Protein AF-A0A951ZFN5-F1 (afdb_monomer)

Secondary structure (DSSP, 8-state):
-EEE-TT--S--SEE--TT-SS-EEGGGS--S-SSS-EEE---EEEEEETTEEEEE-----TTPPEEE-------S-GGG---TTS-TTTTGGG--

Structure (mmCIF, N/CA/C/O backbone):
data_AF-A0A951ZFN5-F1
#
_entry.id   AF-A0A951ZFN5-F1
#
loop_
_atom_site.group_PDB
_atom_site.id
_atom_site.type_symbol
_atom_site.label_atom_id
_atom_site.label_alt_id
_atom_site.label_comp_id
_atom_site.label_asym_id
_atom_site.label_entity_id
_atom_site.label_seq_id
_atom_site.pdbx_PDB_ins_code
_atom_site.Cartn_x
_atom_site.Cartn_y
_atom_site.Cartn_z
_atom_site.occupancy
_atom_site.B_iso_or_equiv
_atom_site.auth_seq_id
_atom_site.auth_comp_id
_atom_site.auth_asym_id
_atom_site.auth_atom_id
_atom_site.pdbx_PDB_model_num
ATOM 1 N N . VAL A 1 1 ? -1.968 0.545 6.720 1.00 97.69 1 VAL A N 1
ATOM 2 C CA . VAL A 1 1 ? -2.216 -0.887 6.998 1.00 97.69 1 VAL A CA 1
ATOM 3 C C . VAL A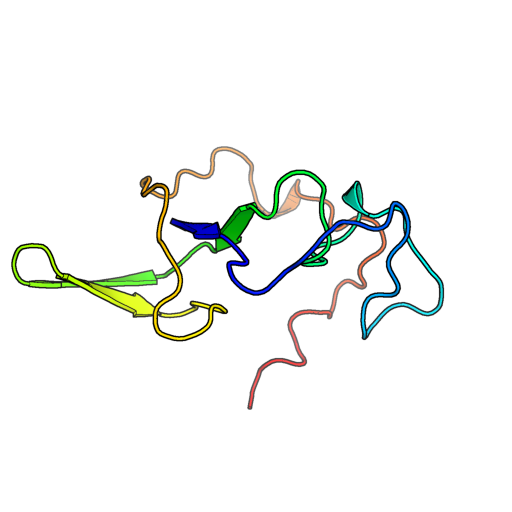 1 1 ? -1.120 -1.682 6.328 1.00 97.69 1 VAL A C 1
ATOM 5 O O . VAL A 1 1 ? -0.929 -1.496 5.130 1.00 97.69 1 VAL A O 1
ATOM 8 N N . LEU A 1 2 ? -0.383 -2.491 7.087 1.00 98.38 2 LEU A N 1
ATOM 9 C CA . LEU A 1 2 ? 0.562 -3.459 6.534 1.00 98.38 2 LEU A CA 1
ATOM 10 C C . LEU A 1 2 ? -0.094 -4.836 6.503 1.00 98.38 2 LEU A C 1
ATOM 12 O O . LEU A 1 2 ? -0.692 -5.264 7.491 1.00 98.38 2 LEU A O 1
ATOM 16 N N . TRP A 1 3 ? 0.017 -5.516 5.371 1.00 98.19 3 TRP A N 1
ATOM 17 C CA . TRP A 1 3 ? -0.597 -6.819 5.117 1.00 98.19 3 TRP A CA 1
ATOM 18 C C . TRP A 1 3 ? 0.283 -7.643 4.173 1.00 98.19 3 TRP A C 1
ATOM 20 O O . TRP A 1 3 ? 1.230 -7.111 3.592 1.00 98.19 3 TRP A O 1
ATOM 30 N N . VAL A 1 4 ? 0.021 -8.945 4.052 1.00 98.06 4 VAL A N 1
ATOM 31 C CA . VAL A 1 4 ? 0.876 -9.868 3.281 1.00 98.06 4 VAL A CA 1
ATOM 32 C C . VAL A 1 4 ? 0.176 -10.346 2.017 1.00 98.06 4 VAL A C 1
ATOM 34 O O . VAL A 1 4 ? -0.973 -10.779 2.070 1.00 98.06 4 VAL A O 1
ATOM 37 N N . PHE A 1 5 ? 0.883 -10.367 0.886 1.00 97.75 5 PHE A N 1
ATOM 38 C CA . PHE A 1 5 ? 0.458 -11.108 -0.302 1.00 97.75 5 PHE A CA 1
ATOM 39 C C . PHE A 1 5 ? 0.542 -12.618 -0.036 1.00 97.75 5 PHE A C 1
ATOM 41 O O . PHE A 1 5 ? 1.429 -13.303 -0.531 1.00 97.75 5 PHE A O 1
ATOM 48 N N . HIS A 1 6 ? -0.389 -13.146 0.759 1.00 97.31 6 HIS A N 1
ATOM 49 C CA . HIS A 1 6 ? -0.379 -14.524 1.266 1.00 97.31 6 HIS A CA 1
ATOM 50 C C . HIS A 1 6 ? -0.532 -15.602 0.181 1.00 97.31 6 HIS A C 1
ATOM 52 O O . HIS A 1 6 ? -0.352 -16.780 0.461 1.00 97.31 6 HIS A O 1
ATOM 58 N N . ARG A 1 7 ? -0.857 -15.200 -1.055 1.00 96.69 7 ARG A N 1
ATOM 59 C CA . ARG A 1 7 ? -0.896 -16.060 -2.249 1.00 96.69 7 ARG A CA 1
ATOM 60 C C . ARG A 1 7 ? 0.283 -15.839 -3.202 1.00 96.69 7 ARG A C 1
ATOM 62 O O . ARG A 1 7 ? 0.288 -16.402 -4.290 1.00 96.69 7 ARG A O 1
ATOM 69 N N . SER A 1 8 ? 1.231 -14.969 -2.856 1.00 96.38 8 SER A N 1
ATOM 70 C CA . SER A 1 8 ? 2.427 -14.742 -3.664 1.00 96.38 8 SER A CA 1
ATOM 71 C C . SER A 1 8 ? 3.520 -15.714 -3.246 1.00 96.38 8 SER A C 1
ATOM 73 O O . SER A 1 8 ? 3.913 -15.743 -2.083 1.00 96.38 8 SER A O 1
ATOM 75 N N . GLU A 1 9 ? 4.060 -16.444 -4.216 1.00 95.00 9 GLU A N 1
ATOM 76 C CA . GLU A 1 9 ? 5.166 -17.378 -4.022 1.00 95.00 9 GLU A CA 1
ATOM 77 C C . GLU A 1 9 ? 6.424 -16.884 -4.750 1.00 95.00 9 GLU A C 1
ATOM 79 O O . GLU A 1 9 ? 6.358 -16.318 -5.848 1.00 95.00 9 GLU A O 1
ATOM 84 N N . GLY A 1 10 ? 7.585 -17.083 -4.120 1.00 96.44 10 GLY A N 1
ATOM 85 C CA . GLY A 1 10 ? 8.873 -16.621 -4.638 1.00 96.44 10 GLY A CA 1
ATOM 86 C C . GLY A 1 10 ? 8.931 -15.109 -4.902 1.00 96.44 10 GLY A C 1
ATOM 87 O O . GLY A 1 10 ? 8.130 -14.319 -4.400 1.00 96.44 10 GLY A O 1
ATOM 88 N N . PHE A 1 11 ? 9.902 -14.687 -5.711 1.00 97.25 11 PHE A N 1
ATOM 89 C CA . PHE A 1 11 ? 10.058 -13.292 -6.128 1.00 97.25 11 PHE A CA 1
ATOM 90 C C . PHE A 1 11 ? 10.739 -13.193 -7.495 1.00 97.25 11 PHE A C 1
ATOM 92 O O . PHE A 1 11 ? 11.396 -14.141 -7.916 1.00 97.25 11 PHE A O 1
ATOM 99 N N . ASP A 1 12 ? 10.596 -12.045 -8.158 1.00 96.19 12 ASP A N 1
ATOM 100 C CA . ASP A 1 12 ? 11.386 -11.669 -9.336 1.00 96.19 12 ASP A CA 1
ATOM 101 C C . ASP A 1 12 ? 12.095 -10.344 -9.060 1.00 96.19 12 ASP A C 1
ATOM 103 O O . ASP A 1 12 ? 11.543 -9.467 -8.400 1.00 96.19 12 ASP A O 1
ATOM 107 N N . LEU A 1 13 ? 13.300 -10.147 -9.595 1.00 97.56 13 LEU A N 1
ATOM 108 C CA . LEU A 1 13 ? 13.999 -8.860 -9.461 1.00 97.56 13 LEU A CA 1
ATOM 109 C C . LEU A 1 13 ? 13.515 -7.802 -10.465 1.00 97.56 13 LEU A C 1
ATOM 111 O O .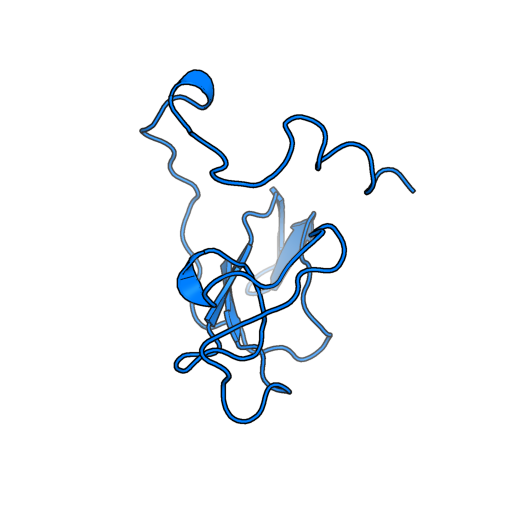 LEU A 1 13 ? 13.796 -6.616 -10.289 1.00 97.56 13 LEU A O 1
ATOM 115 N N . MET A 1 14 ? 12.748 -8.219 -11.471 1.00 97.62 14 MET A N 1
ATOM 116 C CA . MET A 1 14 ? 12.131 -7.366 -12.483 1.00 97.62 14 MET A CA 1
ATOM 117 C C . MET A 1 14 ? 10.625 -7.612 -12.500 1.00 97.62 14 MET A C 1
ATOM 119 O O . MET A 1 14 ? 10.182 -8.749 -12.384 1.00 97.62 14 MET A O 1
ATOM 123 N N . ALA A 1 15 ? 9.838 -6.556 -12.672 1.00 96.06 15 ALA A N 1
ATOM 124 C CA . ALA A 1 15 ? 8.394 -6.646 -12.839 1.00 96.06 15 ALA A CA 1
ATOM 125 C C . ALA A 1 15 ? 7.956 -5.796 -14.034 1.00 96.06 15 ALA A C 1
ATOM 127 O O . ALA A 1 15 ? 8.528 -4.734 -14.275 1.00 96.06 15 ALA A O 1
ATOM 128 N N . GLN A 1 16 ? 6.919 -6.238 -14.745 1.00 94.69 16 GLN A N 1
ATOM 129 C CA . GLN A 1 16 ? 6.214 -5.447 -15.756 1.00 94.69 16 GLN A CA 1
ATOM 130 C C . GLN A 1 16 ? 4.869 -4.994 -15.160 1.00 94.69 16 GLN A C 1
ATOM 132 O O . GLN A 1 16 ? 3.914 -5.773 -15.146 1.00 94.69 16 GLN A O 1
ATOM 137 N N . PRO A 1 17 ? 4.772 -3.777 -14.596 1.00 92.25 17 PRO A N 1
ATOM 138 C CA . PRO A 1 17 ? 3.496 -3.227 -14.151 1.00 92.25 17 PRO A CA 1
ATOM 139 C C . PRO A 1 17 ? 2.500 -3.104 -15.316 1.00 92.25 17 PRO A C 1
ATOM 141 O O . PRO A 1 17 ? 2.932 -2.799 -16.426 1.00 92.25 17 PRO A O 1
ATOM 144 N N . PRO A 1 18 ? 1.179 -3.235 -15.078 1.00 87.69 18 PRO A N 1
ATOM 145 C CA . PRO A 1 18 ? 0.171 -3.167 -16.145 1.00 87.69 18 PRO A CA 1
ATOM 146 C C . PRO A 1 18 ? 0.224 -1.892 -17.000 1.00 87.69 18 PRO A C 1
ATOM 148 O O . PRO A 1 18 ? -0.074 -1.935 -18.185 1.00 87.69 18 PRO A O 1
ATOM 151 N N . ASN A 1 19 ? 0.639 -0.770 -16.402 1.00 83.94 19 ASN A N 1
ATOM 152 C CA . ASN A 1 19 ? 0.685 0.544 -17.052 1.00 83.94 19 ASN A CA 1
ATOM 153 C C . ASN A 1 19 ? 2.118 0.972 -17.421 1.00 83.94 19 ASN A C 1
ATOM 155 O O . ASN A 1 19 ? 2.388 2.167 -17.518 1.00 83.94 19 ASN A O 1
ATOM 159 N N . ALA A 1 20 ? 3.052 0.024 -17.532 1.00 88.81 20 ALA A N 1
ATOM 160 C CA . ALA A 1 20 ? 4.432 0.288 -17.925 1.00 88.81 20 ALA A CA 1
ATOM 161 C C . ALA A 1 20 ? 4.701 -0.226 -19.344 1.00 88.81 20 ALA A C 1
ATOM 163 O O . ALA A 1 20 ? 4.306 -1.336 -19.703 1.00 88.81 20 ALA A O 1
ATOM 164 N N . ASP A 1 21 ? 5.425 0.569 -20.124 1.00 91.19 21 ASP A N 1
ATOM 165 C CA . ASP A 1 21 ? 5.899 0.240 -21.472 1.00 91.19 21 ASP A CA 1
ATOM 166 C C . ASP A 1 21 ? 7.064 -0.765 -21.460 1.00 91.19 21 ASP A C 1
ATOM 168 O O . ASP A 1 21 ? 7.301 -1.468 -22.440 1.00 91.19 21 ASP A O 1
ATOM 172 N N . ARG A 1 22 ? 7.776 -0.882 -20.333 1.00 93.81 22 ARG A N 1
ATOM 173 C CA . ARG A 1 22 ? 8.920 -1.784 -20.152 1.00 93.81 22 ARG A CA 1
ATOM 174 C C . ARG A 1 22 ? 9.022 -2.333 -18.721 1.00 93.81 22 ARG A C 1
ATOM 176 O O . ARG A 1 22 ? 8.392 -1.790 -17.809 1.00 93.81 22 ARG A O 1
ATOM 183 N N . PRO A 1 23 ? 9.857 -3.361 -18.482 1.00 95.94 23 PRO A N 1
ATOM 184 C CA . PRO A 1 23 ? 10.085 -3.858 -17.136 1.00 95.94 23 PRO A CA 1
ATOM 185 C C . PRO A 1 23 ? 10.808 -2.821 -16.276 1.00 95.94 23 PRO A C 1
ATOM 187 O O . PRO A 1 23 ? 11.717 -2.121 -16.730 1.00 95.94 23 PRO A O 1
ATOM 190 N N . HIS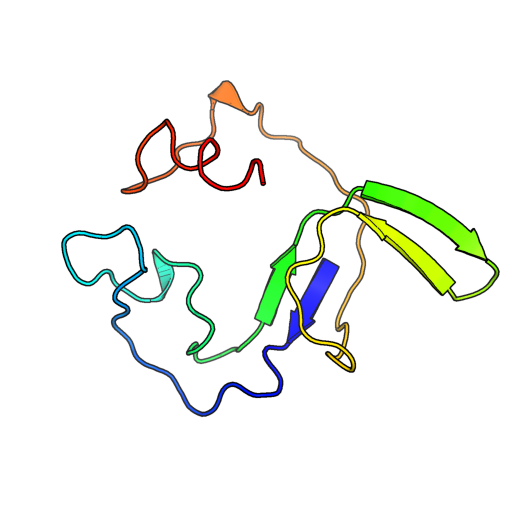 A 1 24 ? 10.468 -2.794 -14.994 1.00 96.06 24 HIS A N 1
ATOM 191 C CA . HIS A 1 24 ? 11.151 -2.009 -13.977 1.00 96.06 24 HIS A CA 1
ATOM 192 C C . HIS A 1 24 ? 11.721 -2.934 -12.904 1.00 96.06 24 HIS A C 1
ATOM 194 O O . HIS A 1 24 ? 11.165 -3.996 -12.619 1.00 96.06 24 HIS A O 1
ATOM 200 N N . GLY A 1 25 ? 12.821 -2.514 -12.273 1.00 97.12 25 GLY A N 1
ATOM 201 C CA . GLY A 1 25 ? 13.334 -3.211 -11.097 1.00 97.12 25 GLY A CA 1
ATOM 202 C C . GLY A 1 25 ? 12.246 -3.309 -10.029 1.00 97.12 25 GLY A C 1
ATOM 203 O O . GLY A 1 25 ? 11.546 -2.329 -9.767 1.00 97.12 25 GLY A O 1
ATOM 204 N N . LEU A 1 26 ? 12.100 -4.479 -9.408 1.00 96.75 26 LEU A N 1
ATOM 205 C CA . LEU A 1 26 ? 11.010 -4.807 -8.485 1.00 96.75 26 LEU A CA 1
ATOM 206 C C . LEU A 1 26 ? 10.764 -3.715 -7.431 1.00 96.75 26 LEU A C 1
ATOM 208 O O . LEU A 1 26 ? 9.615 -3.348 -7.175 1.00 96.75 26 LEU A O 1
ATOM 212 N N . PHE A 1 27 ? 11.830 -3.175 -6.836 1.00 96.12 27 PHE A N 1
ATOM 213 C CA . PHE A 1 27 ? 11.747 -2.165 -5.775 1.00 96.12 27 PHE A CA 1
ATOM 214 C C . PHE A 1 27 ? 11.276 -0.787 -6.254 1.00 96.12 27 PHE A C 1
ATOM 216 O O . PHE A 1 27 ? 10.836 0.017 -5.439 1.00 96.12 27 PHE A O 1
ATOM 223 N N . ALA A 1 28 ? 11.296 -0.533 -7.564 1.00 95.25 28 ALA A N 1
ATOM 224 C CA . ALA A 1 28 ? 10.669 0.635 -8.173 1.00 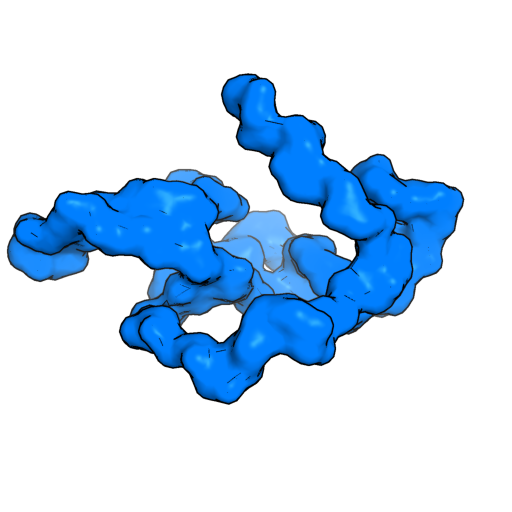95.25 28 ALA A CA 1
ATOM 225 C C . ALA A 1 28 ? 9.170 0.415 -8.462 1.00 95.25 28 ALA A C 1
ATOM 227 O O . ALA A 1 28 ? 8.524 1.302 -9.014 1.00 95.25 28 ALA A O 1
ATOM 228 N N . THR A 1 29 ? 8.607 -0.751 -8.123 1.00 94.19 29 THR A N 1
ATOM 229 C CA . THR A 1 29 ? 7.208 -1.117 -8.393 1.00 94.19 29 THR A CA 1
ATOM 230 C C . THR A 1 29 ? 6.447 -1.481 -7.116 1.00 94.19 29 THR A C 1
ATOM 232 O O . THR A 1 29 ? 7.009 -1.566 -6.022 1.00 94.19 29 THR A O 1
ATOM 235 N N . ARG A 1 30 ? 5.144 -1.744 -7.274 1.00 94.19 30 ARG A N 1
ATOM 236 C CA . ARG A 1 30 ? 4.264 -2.308 -6.238 1.00 94.19 30 ARG A CA 1
ATOM 237 C C . ARG A 1 30 ? 3.872 -3.767 -6.520 1.00 94.19 30 ARG A C 1
ATOM 239 O O . ARG A 1 30 ? 2.818 -4.203 -6.075 1.00 94.19 30 ARG A O 1
ATOM 246 N N . SER A 1 31 ? 4.677 -4.500 -7.296 1.00 95.19 31 SER A N 1
ATOM 247 C CA . SER A 1 31 ? 4.411 -5.914 -7.606 1.00 95.19 31 SER A CA 1
ATOM 248 C C . SER A 1 31 ? 4.319 -6.765 -6.327 1.00 95.19 31 SER A C 1
ATOM 250 O O . SER A 1 31 ? 5.082 -6.499 -5.390 1.00 95.19 31 SER A O 1
ATOM 252 N N . PRO A 1 32 ? 3.441 -7.788 -6.280 1.00 96.00 32 PRO A N 1
ATOM 253 C CA . PRO A 1 32 ? 3.336 -8.705 -5.146 1.00 96.00 32 PRO A CA 1
ATOM 254 C C . PRO A 1 32 ? 4.501 -9.697 -5.027 1.00 96.00 32 PRO A C 1
ATOM 256 O O . PRO A 1 32 ? 4.806 -10.138 -3.921 1.00 96.00 32 PRO A O 1
ATOM 259 N N . ARG A 1 33 ? 5.193 -10.010 -6.133 1.00 96.50 33 ARG A N 1
ATOM 260 C CA . ARG A 1 33 ? 6.286 -10.998 -6.184 1.00 96.50 33 ARG A CA 1
ATOM 261 C C . ARG A 1 33 ? 7.614 -10.430 -5.675 1.00 96.50 33 ARG A C 1
ATOM 263 O O . ARG A 1 33 ? 8.527 -10.164 -6.455 1.00 96.50 33 ARG A O 1
ATOM 270 N N . ARG A 1 34 ? 7.715 -10.220 -4.360 1.00 96.88 34 ARG A N 1
ATOM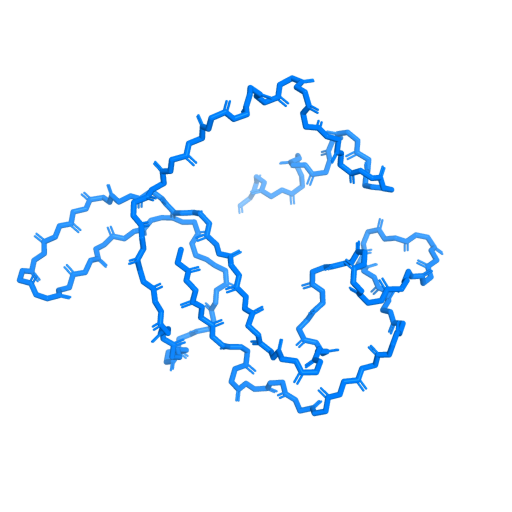 271 C CA . ARG A 1 34 ? 8.856 -9.579 -3.669 1.00 96.88 34 ARG A CA 1
ATOM 272 C C . ARG A 1 34 ? 9.464 -10.498 -2.606 1.00 96.88 34 ARG A C 1
ATOM 274 O O . ARG A 1 34 ? 8.711 -11.259 -2.009 1.00 96.88 34 ARG A O 1
ATOM 281 N N . PRO A 1 35 ? 10.774 -10.372 -2.290 1.00 97.50 35 PRO A N 1
ATOM 282 C CA . PRO A 1 35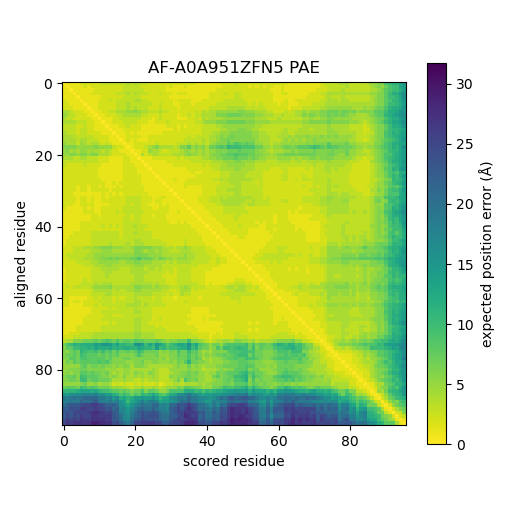 ? 11.432 -11.192 -1.263 1.00 97.50 35 PRO A CA 1
ATOM 283 C C . PRO A 1 35 ? 10.704 -11.177 0.084 1.00 97.50 35 PRO A C 1
ATOM 285 O O . PRO A 1 35 ? 10.570 -12.206 0.731 1.00 97.50 35 PRO A O 1
ATOM 288 N N . ASN A 1 36 ? 10.187 -10.004 0.461 1.00 97.38 36 ASN A N 1
ATOM 289 C CA . ASN A 1 36 ? 9.264 -9.834 1.573 1.00 97.38 36 ASN A CA 1
ATOM 290 C C . ASN A 1 36 ? 7.912 -9.389 0.993 1.00 97.38 36 ASN A C 1
ATOM 292 O O . ASN A 1 36 ? 7.801 -8.223 0.587 1.00 97.38 36 ASN A O 1
ATOM 296 N N . PRO A 1 37 ? 6.893 -10.268 0.929 1.00 96.81 37 PRO A N 1
ATOM 297 C CA . PRO A 1 37 ? 5.607 -10.000 0.279 1.00 96.81 37 PRO A CA 1
ATOM 298 C C . PRO A 1 37 ? 4.693 -9.091 1.119 1.00 96.81 37 PRO A C 1
ATOM 300 O O . PRO A 1 37 ? 3.494 -9.322 1.235 1.00 96.81 37 PRO A O 1
ATOM 303 N N . ILE A 1 38 ? 5.261 -8.048 1.724 1.00 97.88 38 ILE A N 1
ATOM 304 C CA . ILE A 1 38 ? 4.549 -7.064 2.535 1.00 97.88 38 ILE A CA 1
ATOM 305 C C . ILE A 1 38 ? 4.067 -5.934 1.627 1.00 97.88 38 ILE A C 1
ATOM 307 O O . ILE A 1 38 ? 4.848 -5.317 0.891 1.00 97.88 38 ILE A O 1
ATOM 311 N N . ALA A 1 39 ? 2.774 -5.660 1.725 1.00 97.38 39 ALA A N 1
ATOM 312 C CA . ALA A 1 39 ? 2.083 -4.559 1.087 1.00 97.38 39 ALA A CA 1
ATOM 313 C C . ALA A 1 39 ? 1.748 -3.462 2.102 1.00 97.38 39 ALA A C 1
ATOM 315 O O . ALA A 1 39 ? 1.681 -3.688 3.314 1.00 97.38 39 ALA A O 1
ATOM 316 N N . LEU A 1 40 ? 1.521 -2.258 1.582 1.00 97.06 40 LEU A N 1
ATOM 317 C CA . LEU A 1 40 ? 1.098 -1.102 2.356 1.00 97.06 40 LEU A CA 1
ATOM 318 C C . LEU A 1 40 ? -0.054 -0.410 1.637 1.00 97.06 40 LEU A C 1
ATOM 320 O O . LEU A 1 40 ? 0.097 0.027 0.497 1.00 97.06 40 LEU A O 1
ATOM 324 N N . THR A 1 41 ? -1.151 -0.228 2.365 1.00 96.50 41 THR A N 1
ATOM 325 C CA . THR A 1 41 ? -2.308 0.545 1.908 1.00 96.50 41 THR A CA 1
ATOM 326 C C . THR A 1 41 ? -2.648 1.605 2.951 1.00 96.50 41 THR A C 1
ATOM 328 O O . THR A 1 41 ? -2.741 1.313 4.152 1.00 96.50 41 THR A O 1
ATOM 331 N N . VAL A 1 42 ? -2.804 2.855 2.507 1.00 95.38 42 VAL A N 1
ATOM 332 C CA . VAL A 1 42 ? -3.400 3.931 3.312 1.00 95.38 42 VAL A CA 1
ATOM 333 C C . VAL A 1 42 ? -4.907 3.852 3.113 1.00 95.38 42 VAL A C 1
ATOM 335 O O . VAL A 1 42 ? -5.370 3.820 1.978 1.00 95.38 42 VAL A O 1
ATOM 338 N N . VAL A 1 43 ? -5.657 3.787 4.210 1.00 96.44 43 VAL A N 1
ATOM 339 C CA . VAL A 1 43 ? -7.112 3.595 4.192 1.00 96.44 43 VAL A CA 1
ATOM 340 C C . VAL A 1 43 ? -7.800 4.697 4.981 1.00 96.44 43 VAL A C 1
ATOM 342 O O . VAL A 1 43 ? -7.233 5.239 5.930 1.00 96.44 43 VAL A O 1
ATOM 345 N N . GLU A 1 44 ? -9.041 4.988 4.613 1.00 97.25 44 GLU A N 1
ATOM 346 C CA . GLU A 1 44 ? -9.939 5.822 5.409 1.00 97.25 44 GLU A CA 1
ATOM 347 C C . GLU A 1 44 ? -10.599 4.953 6.486 1.00 97.25 44 GLU A C 1
ATOM 349 O O . GLU A 1 44 ? -11.168 3.905 6.170 1.00 97.25 44 GLU A O 1
ATOM 354 N N . LEU A 1 45 ? -10.537 5.370 7.753 1.00 97.81 45 LEU A N 1
ATOM 355 C CA . LEU A 1 45 ? -11.261 4.713 8.841 1.00 97.81 45 LEU A CA 1
ATOM 356 C C . LEU A 1 45 ? -12.699 5.240 8.886 1.00 97.81 45 LEU A C 1
ATOM 358 O O . LEU A 1 45 ? -12.918 6.405 9.197 1.00 97.81 45 LEU A O 1
ATOM 362 N N . LEU A 1 46 ? -13.670 4.370 8.608 1.00 98.38 46 LEU A N 1
ATOM 363 C CA . LEU A 1 46 ? -15.096 4.715 8.592 1.00 98.38 46 LEU A CA 1
ATOM 364 C C . LEU A 1 46 ? -15.771 4.492 9.950 1.00 98.38 46 LEU A C 1
ATOM 366 O O . LEU A 1 46 ? -16.806 5.085 10.235 1.00 98.38 46 LEU A O 1
ATOM 370 N N . GLY A 1 47 ? -15.225 3.596 10.773 1.00 98.44 47 GLY A N 1
ATOM 371 C CA . GLY A 1 47 ? -15.765 3.302 12.095 1.00 98.44 47 GLY A CA 1
ATOM 372 C C . GLY A 1 47 ? -15.096 2.108 12.761 1.00 98.44 47 GLY A C 1
ATOM 373 O O . GLY A 1 47 ? -14.370 1.337 12.127 1.00 98.44 47 GLY A O 1
ATOM 374 N N . ARG A 1 48 ? -15.366 1.953 14.057 1.00 98.31 48 ARG A N 1
ATOM 375 C CA . ARG A 1 48 ? -14.859 0.867 14.896 1.00 98.31 48 ARG A CA 1
ATOM 376 C C . ARG A 1 48 ? -16.005 0.234 15.674 1.00 98.31 48 ARG A C 1
ATOM 378 O O . ARG A 1 48 ? -16.794 0.945 16.284 1.00 98.31 48 ARG A O 1
ATOM 385 N N . ASP A 1 49 ? -16.021 -1.091 15.691 1.00 98.25 49 ASP A N 1
ATOM 386 C CA . ASP A 1 49 ? -16.921 -1.913 16.496 1.00 98.25 49 ASP A CA 1
ATOM 387 C C . ASP A 1 49 ? -16.087 -2.957 17.252 1.00 98.25 49 ASP A C 1
ATOM 389 O O . ASP A 1 49 ? -15.614 -3.941 16.678 1.00 98.25 49 ASP A O 1
ATOM 393 N N . GLY A 1 50 ? -15.791 -2.678 18.525 1.00 97.75 50 GLY A N 1
ATOM 394 C CA . GLY A 1 50 ? -14.890 -3.497 19.338 1.00 97.75 50 GLY A CA 1
ATOM 395 C C . GLY A 1 50 ? -13.510 -3.686 18.673 1.00 97.75 50 GLY A C 1
ATOM 396 O O . GLY A 1 50 ? -12.777 -2.696 18.525 1.00 97.75 50 GLY A O 1
ATOM 397 N N . PRO A 1 51 ? -13.121 -4.923 18.294 1.00 96.94 51 PRO A N 1
ATOM 398 C CA . PRO A 1 51 ? -11.873 -5.212 17.583 1.00 96.94 51 PRO A CA 1
ATOM 399 C C . PRO A 1 51 ? -11.977 -5.065 16.052 1.00 96.94 51 PRO A C 1
ATOM 401 O O . PRO A 1 51 ? -10.979 -5.237 15.357 1.00 96.94 51 PRO A O 1
ATOM 404 N N . ARG A 1 52 ? -13.166 -4.781 15.502 1.00 97.88 52 ARG A N 1
ATOM 405 C CA . ARG A 1 52 ? -13.408 -4.684 14.056 1.00 97.88 52 ARG A CA 1
ATOM 406 C C . ARG A 1 52 ? -13.299 -3.238 13.585 1.00 97.88 52 ARG A C 1
ATOM 408 O O . ARG A 1 52 ? -13.883 -2.334 14.182 1.00 97.88 52 ARG A O 1
ATOM 415 N N . LEU A 1 53 ? -12.592 -3.025 12.479 1.00 98.00 53 LEU A N 1
ATOM 416 C CA . LEU A 1 53 ? -12.479 -1.727 11.815 1.00 98.00 53 LEU A CA 1
ATOM 417 C C . LEU A 1 53 ? -13.183 -1.788 10.462 1.00 98.00 53 LEU A C 1
ATOM 419 O O . LEU A 1 53 ? -12.883 -2.653 9.642 1.00 98.00 53 LEU A O 1
ATOM 423 N N . ARG A 1 54 ? -14.095 -0.847 10.212 1.00 98.00 54 ARG A N 1
ATOM 424 C CA . ARG A 1 54 ? -14.638 -0.604 8.872 1.00 98.00 54 ARG A CA 1
ATOM 425 C C . ARG A 1 54 ? -13.778 0.449 8.197 1.00 98.00 54 ARG A C 1
ATOM 427 O O . ARG A 1 54 ? -13.620 1.544 8.731 1.00 98.00 54 ARG A O 1
ATOM 434 N N . VAL A 1 55 ? -13.240 0.129 7.026 1.00 98.00 55 VAL A N 1
ATOM 435 C CA . VAL A 1 55 ? -12.325 1.011 6.293 1.00 98.00 55 VAL A CA 1
ATOM 436 C C . VAL A 1 55 ? -12.682 1.073 4.808 1.00 98.00 55 VAL A C 1
ATOM 438 O O . VAL A 1 55 ? -13.375 0.192 4.300 1.00 98.00 55 VAL A O 1
ATOM 441 N N . ARG A 1 56 ? -12.195 2.100 4.108 1.00 97.69 56 ARG A N 1
ATOM 442 C CA . ARG A 1 56 ? -12.312 2.254 2.648 1.00 97.69 56 ARG A CA 1
ATOM 443 C C . ARG A 1 56 ? -10.928 2.347 2.006 1.00 97.69 56 ARG A C 1
ATOM 445 O O . ARG A 1 56 ? -10.026 2.958 2.576 1.00 97.69 56 ARG A O 1
ATOM 452 N N . GLY A 1 57 ? -10.785 1.775 0.809 1.00 94.31 57 GLY A N 1
ATOM 453 C CA . GLY A 1 57 ? -9.565 1.874 -0.003 1.00 94.31 57 GLY A CA 1
ATOM 454 C C . GLY A 1 57 ? -8.595 0.697 0.123 1.00 94.31 57 GLY A C 1
ATOM 455 O O . GLY A 1 57 ? -7.448 0.834 -0.281 1.00 94.31 57 GLY A O 1
ATOM 456 N N . LEU A 1 58 ? -9.030 -0.437 0.683 1.00 93.12 58 LEU A N 1
ATOM 457 C CA . LEU A 1 58 ? -8.251 -1.679 0.688 1.00 93.12 58 LEU A CA 1
ATOM 458 C C . LEU A 1 58 ? -8.177 -2.295 -0.714 1.00 93.12 58 LEU A C 1
ATOM 460 O O . LEU A 1 58 ? -9.174 -2.342 -1.427 1.00 93.12 58 LEU A O 1
ATOM 464 N N . ASP A 1 59 ? -7.009 -2.826 -1.056 1.00 93.06 59 ASP A N 1
ATOM 465 C CA . ASP A 1 59 ? -6.705 -3.523 -2.308 1.00 93.06 59 ASP A CA 1
ATOM 466 C C . ASP A 1 59 ? -6.106 -4.919 -2.045 1.00 93.06 59 ASP A C 1
ATOM 468 O O . ASP A 1 59 ? -5.160 -5.351 -2.702 1.00 93.06 59 ASP A O 1
ATOM 472 N N . MET A 1 60 ? -6.674 -5.627 -1.064 1.00 95.31 60 MET A N 1
ATOM 473 C CA . MET A 1 60 ? -6.265 -6.972 -0.647 1.00 95.31 60 MET A CA 1
ATOM 474 C C . MET A 1 60 ? -7.391 -7.994 -0.828 1.00 95.31 60 MET A C 1
ATOM 476 O O . MET A 1 60 ? -8.567 -7.637 -0.863 1.00 95.31 60 MET A O 1
ATOM 480 N N . LEU A 1 61 ? -7.029 -9.273 -0.926 1.00 96.81 61 LEU A N 1
ATOM 481 C CA . LEU A 1 61 ? -7.996 -10.369 -1.014 1.00 96.81 61 LEU A CA 1
ATOM 482 C C . LEU A 1 61 ? -8.661 -10.627 0.342 1.00 96.81 61 LEU A C 1
ATOM 484 O O . LEU A 1 61 ? -8.056 -10.375 1.388 1.00 96.81 61 LEU A O 1
ATOM 488 N N . ASP A 1 62 ? -9.864 -11.193 0.327 1.00 96.94 62 ASP A N 1
ATOM 489 C CA . ASP A 1 62 ? -10.488 -11.691 1.552 1.00 96.94 62 ASP A CA 1
ATOM 490 C C . ASP A 1 62 ? -9.610 -12.759 2.231 1.00 96.94 62 ASP A C 1
ATOM 492 O O . ASP A 1 62 ? -8.866 -13.486 1.570 1.00 96.94 62 ASP A O 1
ATOM 496 N N . GLY A 1 63 ? -9.636 -12.791 3.564 1.00 96.94 63 GLY A N 1
ATOM 497 C CA . GLY A 1 63 ? -8.769 -13.654 4.375 1.00 96.94 63 GLY A CA 1
ATOM 498 C C . GLY A 1 63 ? -7.290 -13.241 4.427 1.00 96.94 63 GLY A C 1
ATOM 499 O O . GLY A 1 63 ? -6.497 -13.909 5.090 1.00 96.94 63 GLY A O 1
ATOM 500 N N . THR A 1 64 ? -6.897 -12.139 3.776 1.00 98.19 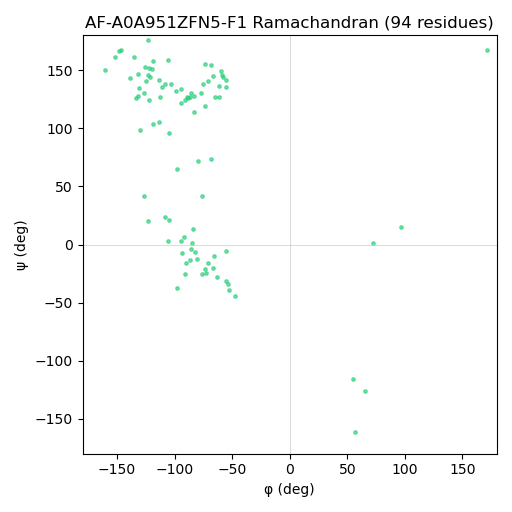64 THR A N 1
ATOM 501 C CA . THR A 1 64 ? -5.512 -11.653 3.811 1.00 98.19 64 THR A CA 1
ATOM 502 C C . THR A 1 64 ? -5.063 -11.299 5.239 1.00 98.19 64 THR A C 1
ATOM 504 O O . THR A 1 64 ? -5.700 -10.463 5.886 1.00 98.19 64 THR A O 1
ATOM 507 N N . PRO A 1 65 ? -3.930 -11.847 5.724 1.00 98.19 65 PRO A N 1
ATOM 508 C CA . PRO A 1 65 ? -3.380 -11.494 7.027 1.00 98.19 65 PRO A CA 1
ATOM 509 C C . PRO A 1 65 ? -2.932 -10.030 7.097 1.00 98.19 65 PRO A C 1
ATOM 511 O O . PRO A 1 65 ? -2.111 -9.564 6.297 1.00 98.19 65 PRO A O 1
ATOM 514 N N . VAL A 1 66 ? -3.432 -9.323 8.110 1.00 98.12 66 VAL A N 1
ATOM 515 C CA . VAL A 1 66 ? -2.933 -8.009 8.526 1.00 98.12 66 VAL A CA 1
ATOM 516 C C . VAL A 1 66 ? -1.763 -8.217 9.482 1.00 98.12 66 VAL A C 1
ATOM 518 O O . VAL A 1 66 ? -1.869 -8.982 10.436 1.00 98.12 66 VAL A O 1
ATOM 521 N N . VAL A 1 67 ? -0.654 -7.527 9.228 1.00 98.31 67 VAL A N 1
ATOM 522 C CA . VAL A 1 67 ? 0.570 -7.627 10.040 1.00 98.31 67 VAL A CA 1
ATOM 523 C C . VAL A 1 67 ? 0.657 -6.487 11.040 1.00 98.31 67 VAL A C 1
ATOM 525 O O . VAL A 1 67 ? 1.124 -6.684 12.156 1.00 98.31 67 VAL A O 1
ATOM 528 N N . ASP A 1 68 ? 0.231 -5.286 10.643 1.00 98.50 68 ASP A N 1
ATOM 529 C CA . ASP A 1 68 ? 0.400 -4.099 11.473 1.00 98.50 68 ASP A CA 1
ATOM 530 C C . ASP A 1 68 ? -0.544 -2.950 11.072 1.00 98.50 68 ASP A C 1
ATOM 532 O O . ASP A 1 68 ? -0.938 -2.780 9.909 1.00 98.50 68 ASP A O 1
ATOM 536 N N . LEU A 1 69 ? -0.901 -2.137 12.068 1.00 97.75 69 LEU A N 1
ATOM 537 C CA . LEU A 1 69 ? -1.791 -0.987 11.957 1.00 97.75 69 LEU A CA 1
ATOM 538 C C . LEU A 1 69 ? -1.150 0.218 12.642 1.00 97.75 69 LEU A C 1
ATOM 540 O O . LEU A 1 69 ? -0.762 0.154 13.805 1.00 97.75 69 LEU A O 1
ATOM 544 N N . LYS A 1 70 ? -1.077 1.339 11.921 1.00 97.06 70 LYS A N 1
ATOM 545 C CA . LYS A 1 70 ? -0.518 2.597 12.424 1.00 97.06 70 LYS A CA 1
ATOM 546 C C . LYS A 1 70 ? -1.382 3.776 11.972 1.00 97.06 70 LYS A C 1
ATOM 548 O O . LYS A 1 70 ? -1.875 3.731 10.838 1.00 97.06 70 LYS A O 1
ATOM 553 N N . PRO A 1 71 ? -1.560 4.818 12.807 1.00 95.88 71 PRO A N 1
ATOM 554 C CA . PRO A 1 71 ? -2.157 6.074 12.369 1.00 95.88 71 PRO A CA 1
ATOM 555 C C . PRO A 1 71 ? -1.396 6.645 11.171 1.00 95.88 71 PRO A C 1
ATOM 557 O O . PRO A 1 71 ? -0.168 6.567 11.112 1.00 95.88 71 PRO A O 1
ATOM 560 N N . TYR A 1 72 ? -2.124 7.224 10.219 1.00 94.38 72 TYR A N 1
ATOM 561 C CA . TYR A 1 72 ? -1.497 7.928 9.109 1.00 94.38 72 TYR A CA 1
ATOM 562 C C . TYR A 1 72 ? -0.937 9.262 9.602 1.00 94.38 72 TYR A C 1
ATOM 564 O O . TYR A 1 72 ? -1.680 10.117 10.080 1.00 94.38 72 TYR A O 1
ATOM 572 N N . LEU A 1 73 ? 0.374 9.432 9.468 1.00 89.06 73 LEU A N 1
ATOM 573 C CA . LEU A 1 73 ? 1.076 10.680 9.732 1.00 89.06 73 LEU A CA 1
ATOM 574 C C . LEU A 1 73 ? 1.803 11.080 8.449 1.00 89.06 73 LEU A C 1
ATOM 576 O O . LEU A 1 73 ? 2.589 10.296 7.919 1.00 89.06 73 LEU A O 1
ATOM 580 N N . SER A 1 74 ? 1.549 12.290 7.951 1.00 85.69 74 SER A N 1
ATOM 581 C CA . SER A 1 74 ? 2.263 12.844 6.797 1.00 85.69 74 SER A CA 1
ATOM 582 C C . SER A 1 74 ? 2.993 14.108 7.212 1.00 85.69 74 SER A C 1
ATOM 584 O O . SER A 1 74 ? 2.379 15.156 7.373 1.00 85.69 74 SER A O 1
ATOM 586 N N . SER A 1 75 ? 4.308 14.009 7.386 1.00 83.62 75 SER A N 1
ATOM 587 C CA . SER A 1 75 ? 5.184 15.167 7.611 1.00 83.62 75 SER A CA 1
ATOM 588 C C . SER A 1 75 ? 5.737 15.747 6.309 1.00 83.62 75 SER A C 1
ATOM 590 O O . SER A 1 75 ? 6.242 16.867 6.296 1.00 83.62 75 SER A O 1
ATOM 592 N N . VAL A 1 76 ? 5.644 14.992 5.209 1.00 85.94 76 VAL A N 1
ATOM 593 C CA . VAL A 1 76 ? 6.081 15.434 3.887 1.00 85.94 76 VAL A CA 1
ATOM 594 C C . VAL A 1 76 ? 4.882 16.024 3.147 1.00 85.94 76 VAL A C 1
ATOM 596 O O . VAL A 1 76 ? 3.887 15.319 2.953 1.00 85.94 76 VAL A O 1
ATOM 599 N N . PRO A 1 77 ? 4.957 17.294 2.726 1.00 86.62 77 PRO A N 1
ATOM 600 C CA . PRO A 1 77 ? 3.918 17.898 1.913 1.00 86.62 77 PRO A CA 1
ATOM 601 C C . PRO A 1 77 ? 3.748 17.161 0.571 1.00 86.62 77 PRO A C 1
ATOM 603 O O . PRO A 1 77 ? 4.763 16.827 -0.057 1.00 86.62 77 PRO A O 1
ATOM 606 N N . PRO A 1 78 ? 2.509 16.893 0.113 1.00 84.81 78 PRO A N 1
ATOM 607 C CA . PRO A 1 78 ? 2.255 16.141 -1.117 1.00 84.81 78 PRO A CA 1
ATOM 608 C C . PRO A 1 78 ? 2.973 16.689 -2.355 1.00 84.81 78 PRO A C 1
ATOM 610 O O . PRO A 1 78 ? 3.420 15.914 -3.196 1.00 84.81 78 PRO A O 1
ATOM 613 N N . GLU A 1 79 ? 3.143 18.006 -2.448 1.00 87.12 79 GLU A N 1
ATOM 614 C CA . GLU A 1 79 ? 3.825 18.691 -3.546 1.00 87.12 79 GLU A CA 1
ATOM 615 C C . GLU A 1 79 ? 5.329 18.384 -3.631 1.00 87.12 79 GLU A C 1
ATOM 617 O O . GLU A 1 79 ? 5.932 18.541 -4.691 1.00 87.12 79 GLU A O 1
ATOM 622 N N . LYS A 1 80 ? 5.947 17.909 -2.540 1.00 89.44 80 LYS A N 1
ATOM 623 C CA . LYS A 1 80 ? 7.357 17.483 -2.529 1.00 89.44 80 LYS A CA 1
ATOM 624 C C . LYS A 1 80 ? 7.537 16.022 -2.949 1.00 89.44 80 LYS A C 1
ATOM 626 O O . LYS A 1 80 ? 8.666 15.595 -3.200 1.00 89.44 80 LYS A O 1
ATOM 631 N N . LEU A 1 81 ? 6.458 15.240 -3.011 1.00 88.56 81 LEU A N 1
ATOM 632 C CA . LEU A 1 81 ? 6.517 13.822 -3.353 1.00 88.56 81 LEU A CA 1
ATOM 633 C C . LEU A 1 81 ? 6.705 13.638 -4.863 1.00 88.56 81 LEU A C 1
ATOM 635 O O . LEU A 1 81 ? 5.964 14.183 -5.677 1.00 88.56 81 LEU A O 1
ATOM 639 N N . ARG A 1 82 ? 7.674 12.802 -5.249 1.00 86.94 82 ARG A N 1
ATOM 640 C CA . ARG A 1 82 ? 7.899 12.400 -6.646 1.00 86.94 82 ARG A CA 1
ATOM 641 C C . ARG A 1 82 ? 7.373 10.987 -6.873 1.00 86.94 82 ARG A C 1
ATOM 643 O O . ARG A 1 82 ? 7.600 10.103 -6.053 1.00 86.94 82 ARG A O 1
ATOM 650 N N . ARG A 1 83 ? 6.704 10.759 -8.007 1.00 84.38 83 ARG A N 1
ATOM 651 C CA . ARG A 1 83 ? 6.114 9.453 -8.374 1.00 84.38 83 ARG A CA 1
ATOM 652 C C . ARG A 1 83 ? 7.043 8.556 -9.206 1.00 84.38 83 ARG A C 1
ATOM 654 O O . ARG A 1 83 ? 6.632 7.488 -9.650 1.00 84.38 83 ARG A O 1
ATOM 661 N N . GLY A 1 84 ? 8.299 8.966 -9.388 1.00 87.44 84 GLY A N 1
ATOM 662 C CA . GLY A 1 84 ? 9.285 8.212 -10.160 1.00 87.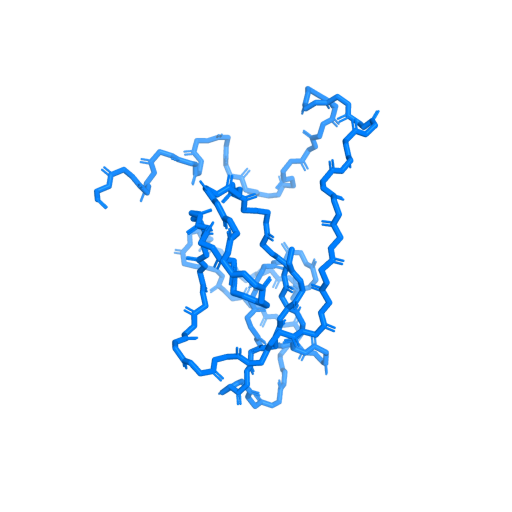44 84 GLY A CA 1
ATOM 663 C C . GLY A 1 84 ? 8.905 8.129 -11.638 1.00 87.44 84 GLY A C 1
ATOM 664 O O . GLY A 1 84 ? 8.674 9.156 -12.265 1.00 87.44 84 GLY A O 1
ATOM 665 N N . TRP A 1 85 ? 8.854 6.907 -12.174 1.00 89.06 85 TRP A N 1
ATOM 666 C CA . TRP A 1 85 ? 8.534 6.617 -13.578 1.00 89.06 85 TRP A CA 1
ATOM 667 C C . TRP A 1 85 ? 7.025 6.593 -13.881 1.00 89.06 85 TRP A C 1
ATOM 669 O O . TRP A 1 85 ? 6.646 6.470 -15.040 1.00 89.06 85 TRP A O 1
ATOM 679 N N . MET A 1 86 ? 6.156 6.698 -12.867 1.00 83.81 86 MET A N 1
ATOM 680 C CA . MET A 1 86 ? 4.705 6.679 -13.074 1.00 83.81 86 MET A CA 1
ATOM 681 C C . MET A 1 86 ? 4.202 8.010 -13.659 1.00 83.81 86 MET A C 1
ATOM 683 O O . MET A 1 86 ? 4.603 9.070 -13.165 1.00 83.81 86 MET A O 1
ATOM 687 N N . PRO A 1 87 ? 3.271 7.981 -14.629 1.00 74.06 87 PRO A N 1
ATOM 688 C CA . PRO A 1 87 ? 2.719 9.196 -15.211 1.00 74.06 87 PRO A CA 1
ATOM 689 C C . PRO A 1 87 ? 1.853 9.970 -14.197 1.00 74.06 87 PRO A C 1
ATOM 691 O O . PRO A 1 87 ? 1.336 9.420 -13.215 1.00 74.06 87 PRO A O 1
ATOM 694 N N . ALA A 1 88 ? 1.740 11.288 -14.392 1.00 66.81 88 ALA A N 1
ATOM 695 C CA . ALA A 1 88 ? 1.122 12.207 -13.429 1.00 66.81 88 ALA A CA 1
ATOM 696 C C . ALA A 1 88 ? -0.377 11.924 -13.188 1.00 66.81 88 ALA A C 1
ATOM 698 O O . ALA A 1 88 ? -0.898 12.159 -12.094 1.00 66.81 88 ALA A O 1
ATOM 699 N N . ASP A 1 89 ? -1.041 11.358 -14.187 1.00 63.06 89 ASP A N 1
ATOM 700 C CA . ASP A 1 89 ? -2.468 11.067 -14.286 1.00 63.06 89 ASP A CA 1
ATOM 701 C C . ASP A 1 89 ? -2.854 9.638 -13.868 1.00 63.06 89 ASP A C 1
ATOM 703 O O . ASP A 1 89 ? -4.035 9.319 -13.872 1.00 63.06 89 ASP A O 1
ATOM 707 N N . ALA A 1 90 ? -1.922 8.801 -13.394 1.00 58.62 90 ALA A N 1
ATOM 708 C CA . ALA A 1 90 ? -2.164 7.394 -13.022 1.00 58.62 90 ALA A CA 1
ATOM 709 C C . ALA A 1 90 ? -3.289 7.127 -11.981 1.00 58.62 90 ALA A C 1
ATOM 711 O O . ALA A 1 90 ? -3.602 5.972 -11.698 1.00 58.62 90 ALA A O 1
ATOM 712 N N . ASN A 1 91 ? -3.896 8.170 -11.401 1.00 50.62 91 ASN A N 1
ATOM 713 C CA . ASN A 1 91 ? -5.054 8.090 -10.503 1.00 50.62 91 ASN A CA 1
ATOM 714 C C . ASN A 1 91 ? -6.418 8.249 -11.210 1.00 50.62 91 ASN A C 1
ATOM 716 O O . ASN A 1 91 ? -7.445 8.092 -10.552 1.00 50.62 91 ASN A O 1
ATOM 720 N N . SER A 1 92 ? -6.467 8.587 -12.503 1.00 42.22 92 SER A N 1
ATOM 721 C CA . SER A 1 92 ? -7.723 8.763 -13.253 1.00 42.22 92 SER A CA 1
ATOM 722 C C . SER A 1 92 ? -8.388 7.432 -13.630 1.00 42.22 92 SER A C 1
ATOM 724 O O . SER A 1 92 ? -9.6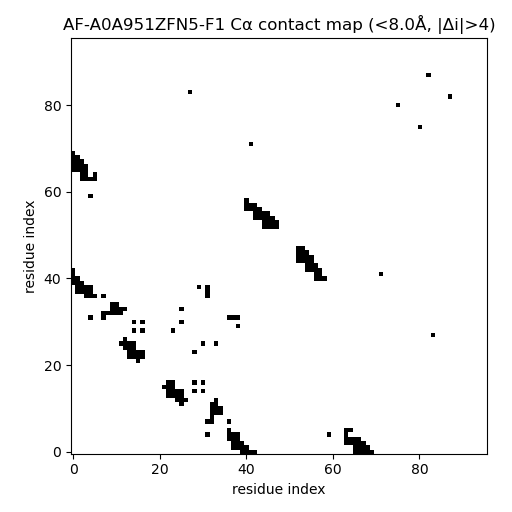07 7.373 -13.727 1.00 42.22 92 SER A O 1
ATOM 726 N N . ALA A 1 93 ? -7.610 6.353 -13.748 1.00 39.81 93 ALA A N 1
ATOM 727 C CA . ALA A 1 93 ? -8.057 5.045 -14.238 1.00 39.81 93 ALA A CA 1
ATOM 728 C C . ALA A 1 93 ? -8.720 4.127 -13.183 1.00 39.81 93 ALA A C 1
ATOM 730 O O . ALA A 1 93 ? -8.849 2.930 -13.411 1.00 39.81 93 ALA A O 1
ATOM 731 N N . ARG A 1 94 ? -9.088 4.644 -12.001 1.00 42.12 94 ARG A N 1
ATOM 732 C CA . ARG A 1 94 ? -9.755 3.870 -10.925 1.00 42.12 94 ARG A CA 1
ATOM 733 C C . ARG A 1 94 ? -11.107 4.461 -10.503 1.00 42.12 94 ARG A C 1
ATOM 735 O O . ARG A 1 94 ? -11.551 4.233 -9.382 1.00 42.12 94 ARG A O 1
ATOM 742 N N . ARG A 1 95 ? -11.719 5.282 -11.360 1.00 33.16 95 ARG A N 1
ATOM 743 C CA . ARG A 1 95 ? -13.066 5.829 -11.158 1.00 33.16 95 ARG A CA 1
ATOM 744 C C . ARG A 1 95 ? -14.084 5.001 -11.942 1.00 33.16 95 ARG A C 1
ATOM 746 O O . ARG A 1 95 ? -14.668 5.546 -12.859 1.00 33.16 95 ARG A O 1
ATOM 753 N N . ASP A 1 96 ? -14.259 3.736 -11.583 1.00 34.03 96 ASP A N 1
ATOM 754 C CA . ASP A 1 96 ? -15.427 2.924 -11.953 1.00 34.03 96 ASP A CA 1
ATOM 755 C C . ASP A 1 96 ? -15.809 2.048 -10.751 1.00 34.03 96 ASP A C 1
ATOM 757 O O . ASP A 1 96 ? -14.902 1.366 -10.214 1.00 34.03 96 ASP A O 1
#

Solvent-accessible surface area (backbone atoms only — not comparable to full-atom values): 6530 Å² total; per-residue (Å²): 65,33,30,40,43,83,86,53,73,69,59,47,72,59,38,68,54,95,91,48,98,56,74,40,52,32,89,84,53,86,69,56,43,30,94,67,36,68,46,78,44,79,61,50,82,77,48,74,56,92,95,46,74,46,66,45,70,83,92,72,63,87,91,51,54,73,76,49,82,67,84,91,78,81,90,68,59,73,90,77,63,79,71,77,91,54,65,96,63,74,76,66,87,70,82,123

Radius of gyration: 15.38 Å; Cα contacts (8 Å, |Δi|>4): 111; chains: 1; bounding box: 31×36×41 Å

pLDDT: mean 90.04, std 14.78, range [33.16, 98.5]

Mean predicted aligned error: 5.34 Å

Foldseek 3Di:
DKFFPPVADAADQWDDPPPDPDIDGPVLDQDCRDPGSIDDWDWAFPDDDPPDTDIPGDPDDPPTDDDDDDDDDDPDDPVPDDSPPDDPCVVVVPPD

Nearest PDB structures (foldseek):
  2nv4-assembly1_B  TM=9.612E-01  e=4.769E-04  Archaeoglobus fulgidus
  3okx-assembly1_B  TM=9.187E-01  e=8.984E-04  Rhodopseudomonas palustris CGA009

Sequence (96 aa):
VLWVFHRSEGFDLMAQPPNADRPHGLFATRSPRRPNPIALTVVELLGRDGPRLRVRGLDMLDGTPVVDLKPYLSSVPPEKLRRGWMPADANSARRD